Protein AF-A0A2G9T5Y2-F1 (afdb_monomer)

Organism: Teladorsagia circumcincta (NCBI:txid45464)

Nearest PDB structures (foldseek):
  6ofb-assembly1_A  TM=9.696E-01  e=7.453E-04  Homo sapiens
  8rro-assembly7_g  TM=5.140E-01  e=5.574E+00  Homo sapiens

pLDDT: mean 90.15, std 10.56, range [44.56, 98.12]

Sequence (69 aa):
IGGVYLFSNHRGCDGDRIYYDGSSSIAQNGKLYAQIHQFDIEDTCVATAVLDLNETILYRGKNSSNRYE

Structure (mmCIF, N/CA/C/O backbone):
data_AF-A0A2G9T5Y2-F1
#
_entry.id   AF-A0A2G9T5Y2-F1
#
loop_
_atom_site.group_PDB
_atom_site.id
_atom_site.type_symbol
_atom_site.label_atom_id
_atom_site.label_alt_id
_atom_site.label_comp_id
_atom_site.label_asym_id
_atom_site.label_entity_id
_atom_site.label_seq_id
_atom_site.pdbx_PDB_ins_code
_atom_site.Cartn_x
_atom_site.Cartn_y
_atom_site.Cartn_z
_atom_site.occupancy
_atom_site.B_iso_or_equiv
_atom_site.auth_seq_id
_atom_site.auth_comp_id
_atom_site.auth_asym_id
_atom_site.auth_atom_id
_atom_site.pdbx_PDB_model_num
ATOM 1 N N . ILE A 1 1 ? -5.918 10.081 18.661 1.00 74.38 1 ILE A N 1
ATOM 2 C CA . ILE A 1 1 ? -6.731 9.970 17.419 1.00 74.38 1 ILE A CA 1
ATOM 3 C C . ILE A 1 1 ? -6.271 8.722 16.672 1.00 74.38 1 ILE A C 1
ATOM 5 O O . ILE A 1 1 ? -5.070 8.521 16.572 1.00 74.38 1 ILE A O 1
ATOM 9 N N . GLY A 1 2 ? -7.196 7.862 16.236 1.00 89.25 2 GLY A N 1
ATOM 10 C CA . GLY A 1 2 ? -6.904 6.688 15.396 1.00 89.25 2 GLY A CA 1
ATOM 11 C C . GLY A 1 2 ? -7.400 6.878 13.969 1.00 89.25 2 GLY A C 1
ATOM 12 O O . GLY A 1 2 ? -8.261 7.725 13.718 1.00 89.25 2 GLY A O 1
ATOM 13 N N . GLY A 1 3 ? -6.895 6.091 13.034 1.00 94.50 3 GLY A N 1
ATOM 14 C CA . GLY A 1 3 ? -7.248 6.185 11.623 1.00 94.50 3 GLY A CA 1
ATOM 15 C C . GLY A 1 3 ? -6.525 5.143 10.790 1.00 94.50 3 GLY A C 1
ATOM 16 O O . GLY A 1 3 ? -5.570 4.526 11.259 1.00 94.50 3 GLY A O 1
ATOM 17 N N . VAL A 1 4 ? -6.997 4.978 9.560 1.00 96.50 4 VAL A N 1
ATOM 18 C CA . VAL A 1 4 ? -6.271 4.269 8.508 1.00 96.50 4 VAL A CA 1
ATOM 19 C C . VAL A 1 4 ? -5.410 5.290 7.770 1.00 96.50 4 VAL A C 1
ATOM 21 O O . VAL A 1 4 ? -5.871 6.394 7.478 1.00 96.50 4 VAL A O 1
ATOM 24 N N . TYR A 1 5 ? -4.166 4.927 7.496 1.00 96.38 5 TYR A N 1
ATOM 25 C CA . TYR A 1 5 ? -3.198 5.721 6.762 1.00 96.38 5 TYR A CA 1
ATOM 26 C C . TYR A 1 5 ? -2.700 4.918 5.564 1.00 96.38 5 TYR A C 1
ATOM 28 O O . TYR A 1 5 ? -2.274 3.771 5.710 1.00 96.38 5 TYR A O 1
ATOM 36 N N . LEU A 1 6 ? -2.784 5.530 4.386 1.00 96.50 6 LEU A N 1
ATOM 37 C CA . LEU A 1 6 ? -2.246 4.993 3.146 1.00 96.50 6 LEU A CA 1
ATOM 38 C C . LEU A 1 6 ? -1.163 5.949 2.668 1.00 96.50 6 LEU A C 1
ATOM 40 O O . LEU A 1 6 ? -1.405 7.149 2.535 1.00 96.50 6 LEU A O 1
ATOM 44 N N . PHE A 1 7 ? 0.009 5.398 2.395 1.00 96.19 7 PHE A N 1
ATOM 45 C CA . PHE A 1 7 ? 1.130 6.118 1.825 1.00 96.19 7 PHE A CA 1
ATOM 46 C C . PHE A 1 7 ? 1.567 5.427 0.542 1.00 96.19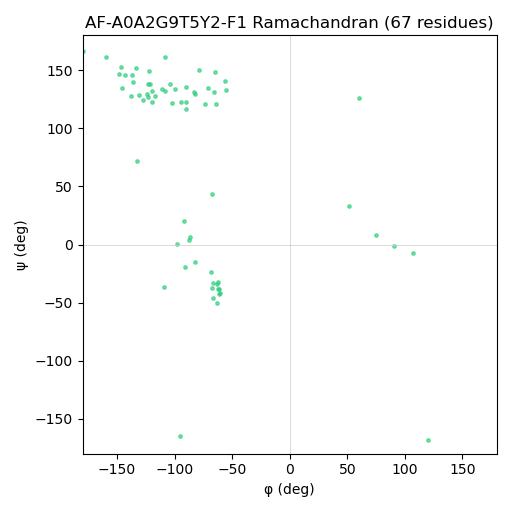 7 PHE A C 1
ATOM 48 O O . PHE A 1 7 ? 1.783 4.215 0.529 1.00 96.19 7 PHE A O 1
ATOM 55 N N . SER A 1 8 ? 1.703 6.211 -0.522 1.00 94.88 8 SER A N 1
ATOM 56 C CA . SER A 1 8 ? 2.243 5.757 -1.797 1.00 94.88 8 SER A CA 1
ATOM 57 C C . SER A 1 8 ? 3.487 6.569 -2.111 1.00 94.88 8 SER A C 1
ATOM 59 O O . SER A 1 8 ? 3.463 7.797 -2.002 1.00 94.88 8 SER A O 1
ATOM 61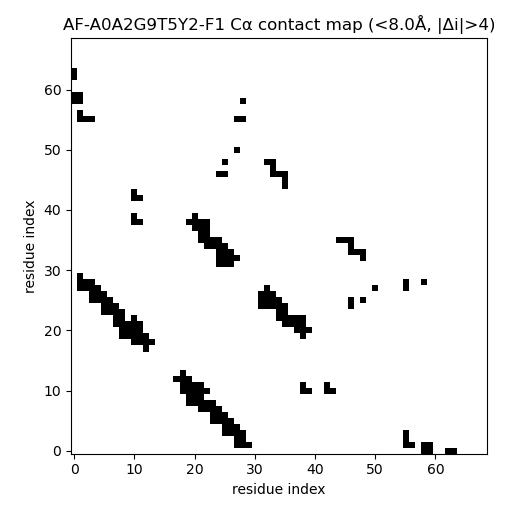 N N . ASN A 1 9 ? 4.556 5.878 -2.487 1.00 92.88 9 ASN A N 1
ATOM 62 C CA . ASN A 1 9 ? 5.786 6.482 -2.963 1.00 92.88 9 ASN A CA 1
ATOM 63 C C . ASN A 1 9 ? 6.109 5.974 -4.366 1.00 92.88 9 ASN A C 1
ATOM 65 O O . ASN A 1 9 ? 5.819 4.826 -4.709 1.00 92.88 9 ASN A O 1
ATOM 69 N N . HIS A 1 10 ? 6.756 6.825 -5.155 1.00 91.88 10 HIS A N 1
ATOM 70 C CA . HIS A 1 10 ? 7.350 6.400 -6.411 1.00 91.88 10 HIS A CA 1
ATOM 71 C C . HIS A 1 10 ? 8.491 5.403 -6.142 1.00 91.88 10 HIS A C 1
ATOM 73 O O . HIS A 1 10 ? 9.154 5.480 -5.105 1.00 91.88 10 HIS A O 1
ATOM 79 N N . ARG A 1 11 ? 8.709 4.461 -7.065 1.00 92.50 11 ARG A N 1
ATOM 80 C CA . ARG A 1 11 ? 9.831 3.519 -7.034 1.00 92.50 11 ARG A CA 1
ATOM 81 C C . ARG A 1 11 ? 10.554 3.580 -8.369 1.00 92.50 11 ARG A C 1
ATOM 83 O O . ARG A 1 11 ? 9.915 3.371 -9.394 1.00 92.50 11 ARG A O 1
ATOM 90 N N . GLY A 1 12 ? 11.855 3.850 -8.345 1.00 91.69 12 GLY A N 1
ATOM 91 C CA . GLY A 1 12 ? 12.662 3.990 -9.557 1.00 91.69 12 GLY A CA 1
ATOM 92 C C . GLY A 1 12 ? 13.309 5.363 -9.696 1.00 91.69 12 GLY A C 1
ATOM 93 O O . GLY A 1 12 ? 13.340 6.147 -8.749 1.00 91.69 12 GLY A O 1
ATOM 94 N N . CYS A 1 13 ? 13.846 5.638 -10.882 1.00 89.62 13 CYS A N 1
ATOM 95 C CA . CYS A 1 13 ? 14.398 6.941 -11.244 1.00 89.62 13 CYS A CA 1
ATOM 96 C C . CYS A 1 13 ? 13.423 7.672 -12.166 1.00 89.62 13 CYS A C 1
ATOM 98 O O . CYS A 1 13 ? 12.926 7.093 -13.130 1.00 89.62 13 CYS A O 1
ATOM 100 N N . ASP A 1 14 ? 13.236 8.965 -11.936 1.00 87.62 14 ASP A N 1
ATOM 101 C CA . ASP A 1 14 ? 12.469 9.864 -12.805 1.00 87.62 14 ASP A CA 1
ATOM 102 C C . ASP A 1 14 ? 13.313 10.484 -13.938 1.00 87.62 14 ASP A C 1
ATOM 104 O O . ASP A 1 14 ? 12.814 11.284 -14.726 1.00 87.62 14 ASP A O 1
ATOM 108 N N . GLY A 1 15 ? 14.583 10.082 -14.052 1.00 88.31 15 GLY A N 1
ATOM 109 C CA . GLY A 1 15 ? 15.540 10.591 -15.039 1.00 88.31 15 GLY A CA 1
ATOM 110 C C . GLY A 1 15 ? 16.613 11.508 -14.447 1.00 88.31 15 GLY A C 1
ATOM 111 O O . GLY A 1 15 ? 17.580 11.820 -15.143 1.00 88.31 15 GLY A O 1
ATOM 112 N N . ASP A 1 16 ? 16.491 11.873 -13.169 1.00 90.00 16 ASP A N 1
ATOM 113 C CA . ASP A 1 16 ? 17.505 12.624 -12.433 1.00 90.00 16 ASP A CA 1
ATOM 114 C C . ASP A 1 16 ? 18.441 11.698 -11.625 1.00 90.00 16 ASP A C 1
ATOM 116 O O . ASP A 1 16 ? 18.556 10.493 -11.856 1.00 90.00 16 ASP A O 1
ATOM 120 N N . ARG A 1 17 ? 19.197 12.277 -10.685 1.00 93.75 17 ARG A N 1
ATOM 121 C CA . ARG A 1 17 ? 20.199 11.577 -9.860 1.00 93.75 17 ARG A CA 1
ATOM 122 C C . ARG A 1 17 ? 19.621 10.931 -8.595 1.00 93.75 17 ARG A C 1
ATOM 124 O O . ARG A 1 17 ? 20.396 10.474 -7.756 1.00 93.75 17 ARG A O 1
ATOM 131 N N . ILE A 1 18 ? 18.300 10.942 -8.421 1.00 92.12 18 ILE A N 1
ATOM 132 C CA . ILE A 1 18 ? 17.616 10.411 -7.236 1.00 92.12 18 ILE A CA 1
ATOM 133 C C . ILE A 1 18 ? 16.895 9.120 -7.619 1.00 92.12 18 ILE A C 1
ATOM 135 O O . ILE A 1 18 ? 16.170 9.073 -8.607 1.00 92.12 18 ILE A O 1
ATOM 139 N N . TYR A 1 19 ? 17.086 8.081 -6.807 1.00 92.19 19 TYR A N 1
ATOM 140 C CA . TYR A 1 19 ? 16.291 6.861 -6.873 1.00 92.19 19 TYR A CA 1
ATOM 141 C C . TYR A 1 19 ? 15.271 6.881 -5.734 1.00 92.19 19 TYR A C 1
ATOM 143 O O . TYR A 1 19 ? 15.640 6.961 -4.559 1.00 92.19 19 TYR A O 1
ATOM 151 N N . TYR A 1 20 ? 13.993 6.797 -6.081 1.00 93.81 20 TYR A N 1
ATOM 152 C CA . TYR A 1 20 ? 12.893 6.723 -5.131 1.00 93.81 20 TYR A CA 1
ATOM 153 C C . TYR A 1 20 ? 12.706 5.283 -4.668 1.00 93.81 20 TYR A C 1
ATOM 155 O O . TYR A 1 20 ? 12.662 4.351 -5.467 1.00 93.81 20 TYR A O 1
ATOM 163 N N . ASP A 1 21 ? 12.602 5.090 -3.362 1.00 94.00 21 ASP A N 1
ATOM 164 C CA . ASP A 1 21 ? 12.742 3.779 -2.738 1.00 94.00 21 ASP A CA 1
ATOM 165 C C . ASP A 1 21 ? 11.470 2.913 -2.775 1.00 94.00 21 ASP A C 1
ATOM 167 O O . ASP A 1 21 ? 11.555 1.703 -2.581 1.00 94.00 21 ASP A O 1
ATOM 171 N N . GLY A 1 22 ? 10.301 3.497 -3.065 1.00 92.75 22 GLY A N 1
ATOM 172 C CA . GLY A 1 22 ? 9.058 2.757 -3.290 1.00 92.75 22 GLY A CA 1
ATOM 173 C C . GLY A 1 22 ? 8.356 2.188 -2.060 1.00 92.75 22 GLY A C 1
ATOM 174 O O . GLY A 1 22 ? 7.381 1.458 -2.240 1.00 92.75 22 GLY A O 1
ATOM 175 N N . SER A 1 23 ? 8.796 2.527 -0.841 1.00 94.50 23 SER A N 1
ATOM 176 C CA . SER A 1 23 ? 8.343 1.983 0.461 1.00 94.50 23 SER A CA 1
ATOM 177 C C . SER A 1 23 ? 6.894 2.344 0.862 1.00 94.50 23 SER A C 1
ATOM 179 O O . SER A 1 23 ? 6.609 2.711 2.007 1.00 94.50 23 SER A O 1
ATOM 181 N N . SER A 1 24 ? 5.960 2.258 -0.083 1.00 96.62 24 SER A N 1
ATOM 182 C CA . SER A 1 24 ? 4.525 2.478 0.091 1.00 96.62 24 SER A CA 1
ATOM 183 C C . SER A 1 24 ? 3.968 1.561 1.174 1.00 96.62 24 SER A C 1
ATOM 185 O O . SER A 1 24 ? 4.364 0.397 1.278 1.00 96.62 24 SER A O 1
ATOM 187 N N . SER A 1 25 ? 3.048 2.071 1.990 1.00 97.38 25 SER A N 1
ATOM 188 C CA . SER A 1 25 ? 2.567 1.362 3.175 1.00 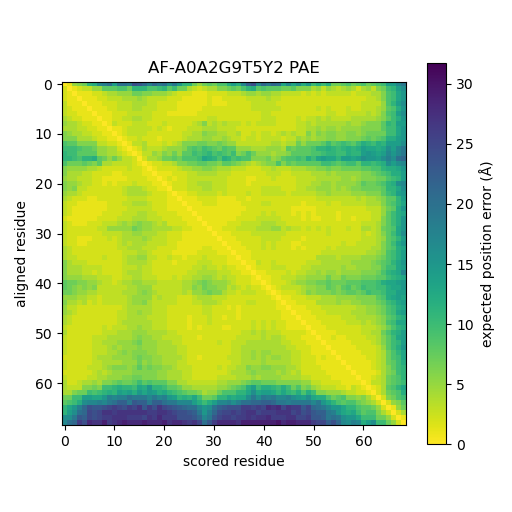97.38 25 SER A CA 1
ATOM 189 C C . SER A 1 25 ? 1.100 1.620 3.500 1.00 97.38 25 SER A C 1
ATOM 191 O O . SER A 1 25 ? 0.528 2.668 3.193 1.00 97.38 25 SER A O 1
ATOM 193 N N . ILE A 1 26 ? 0.496 0.630 4.157 1.00 98.12 26 ILE A N 1
ATOM 194 C CA . ILE A 1 26 ? -0.854 0.677 4.714 1.00 98.12 26 ILE A CA 1
ATOM 195 C C . ILE A 1 26 ? -0.733 0.449 6.218 1.00 98.12 26 ILE A C 1
ATOM 197 O O . ILE A 1 26 ? -0.217 -0.583 6.655 1.00 98.12 26 ILE A O 1
ATOM 201 N N . ALA A 1 27 ? -1.232 1.390 7.013 1.00 97.38 27 ALA A N 1
ATOM 202 C CA . ALA A 1 27 ? -1.229 1.313 8.467 1.00 97.38 27 ALA A CA 1
ATOM 203 C C . ALA A 1 27 ? -2.599 1.680 9.052 1.00 97.38 27 ALA A C 1
ATOM 205 O O . ALA A 1 27 ? -3.340 2.477 8.483 1.00 97.38 27 ALA A O 1
ATOM 206 N N . GLN A 1 28 ? -2.934 1.136 10.218 1.00 97.56 28 GLN A N 1
ATOM 207 C CA . GLN A 1 28 ? -4.145 1.481 10.960 1.00 97.56 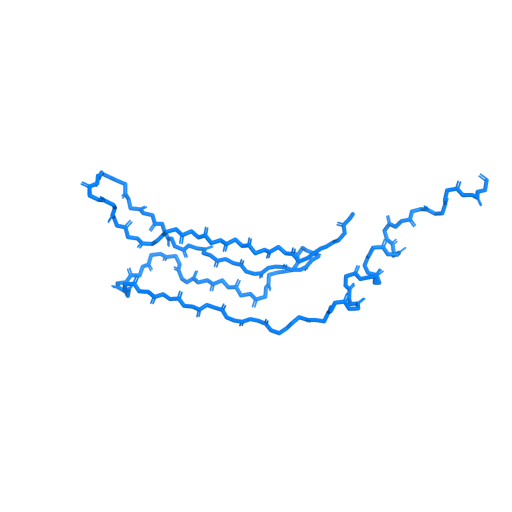28 GLN A CA 1
ATOM 208 C C . GLN A 1 28 ? -3.814 1.607 12.447 1.00 97.56 28 GLN A C 1
ATOM 210 O O . GLN A 1 28 ? -3.210 0.719 13.040 1.00 97.56 28 GLN A O 1
ATOM 215 N N . ASN A 1 29 ? -4.198 2.735 13.053 1.00 95.12 29 ASN A N 1
ATOM 216 C CA . ASN A 1 29 ? -4.036 3.019 14.486 1.00 95.12 29 ASN A CA 1
ATOM 217 C C . ASN A 1 29 ? -2.601 2.795 15.031 1.00 95.12 29 ASN A C 1
ATOM 219 O O . ASN A 1 29 ? -2.435 2.404 16.181 1.00 95.12 29 ASN A O 1
ATOM 223 N N . GLY A 1 30 ? -1.567 3.036 14.215 1.00 93.00 30 GLY A N 1
ATOM 224 C CA . GLY A 1 30 ? -0.157 2.846 14.593 1.00 93.00 30 GLY A CA 1
ATOM 225 C C . GLY A 1 30 ? 0.415 1.453 14.302 1.00 93.00 30 GLY A C 1
ATOM 226 O O . GLY A 1 30 ? 1.602 1.232 14.520 1.00 93.00 30 GLY A O 1
ATOM 227 N N . LYS A 1 31 ? -0.390 0.528 13.771 1.00 95.50 31 LYS A N 1
ATOM 228 C CA . LYS A 1 31 ? 0.054 -0.792 13.313 1.00 95.50 31 LYS A CA 1
ATOM 229 C C . LYS A 1 31 ? 0.230 -0.805 11.795 1.00 95.50 31 LYS A C 1
ATOM 231 O O . LYS A 1 31 ? -0.650 -0.343 11.073 1.00 95.50 31 LYS A O 1
ATOM 236 N N . LEU A 1 32 ? 1.344 -1.357 11.319 1.00 96.56 32 LEU A N 1
ATOM 237 C CA . LEU A 1 32 ? 1.625 -1.579 9.899 1.00 96.56 32 LEU A CA 1
ATOM 238 C C . LEU A 1 32 ? 0.949 -2.878 9.429 1.00 96.56 32 LEU A C 1
ATOM 240 O O . LEU A 1 32 ? 1.098 -3.914 10.074 1.00 96.56 32 LEU A O 1
ATOM 244 N N . TYR A 1 33 ? 0.204 -2.817 8.325 1.00 97.44 33 TYR A N 1
ATOM 245 C CA . TYR A 1 33 ? -0.515 -3.964 7.751 1.00 97.44 33 TYR A CA 1
ATOM 246 C C . TYR A 1 33 ? 0.113 -4.448 6.452 1.00 97.44 33 TYR A C 1
ATOM 248 O O . TYR A 1 33 ? 0.140 -5.648 6.201 1.00 97.44 33 TYR A O 1
ATOM 256 N N . ALA A 1 34 ? 0.621 -3.529 5.636 1.00 97.25 34 ALA A N 1
ATOM 257 C CA . ALA A 1 34 ? 1.356 -3.877 4.435 1.00 97.25 34 ALA A CA 1
ATOM 258 C C . ALA A 1 34 ? 2.420 -2.822 4.143 1.00 97.25 34 ALA A C 1
ATOM 260 O O . ALA A 1 34 ? 2.213 -1.636 4.405 1.00 97.25 34 ALA A O 1
ATOM 261 N N . GLN A 1 35 ? 3.541 -3.263 3.586 1.00 96.56 35 GLN A N 1
ATOM 262 C CA . GLN A 1 35 ? 4.603 -2.404 3.088 1.00 96.56 35 GLN A CA 1
ATOM 263 C C . GLN A 1 35 ? 5.232 -3.064 1.865 1.00 96.56 35 GLN A C 1
ATOM 265 O O . GLN A 1 35 ? 5.486 -4.268 1.875 1.00 96.56 35 GLN A O 1
ATOM 270 N N . ILE A 1 36 ? 5.446 -2.279 0.816 1.00 96.00 36 ILE A N 1
ATOM 271 C CA . ILE A 1 36 ? 6.159 -2.715 -0.385 1.00 96.00 36 ILE A CA 1
ATOM 272 C C . ILE A 1 36 ? 7.667 -2.683 -0.116 1.00 96.00 36 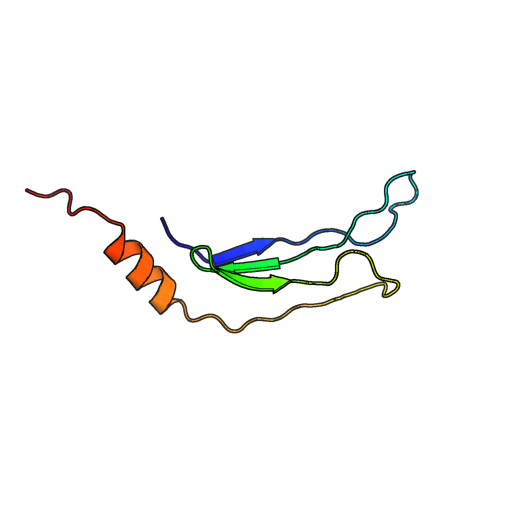ILE A C 1
ATOM 274 O O . ILE A 1 36 ? 8.145 -1.874 0.680 1.00 96.00 36 ILE A O 1
ATOM 278 N N . HIS A 1 37 ? 8.413 -3.570 -0.776 1.00 93.75 37 HIS A N 1
ATOM 279 C CA . HIS A 1 37 ? 9.865 -3.634 -0.661 1.00 93.75 37 HIS A CA 1
ATOM 280 C C . HIS A 1 37 ? 10.536 -2.301 -0.993 1.00 93.75 37 HIS A C 1
ATOM 282 O O . HIS A 1 37 ? 10.250 -1.680 -2.020 1.00 93.75 37 HIS A O 1
ATOM 288 N N . GLN A 1 38 ? 11.464 -1.917 -0.115 1.00 93.62 38 GLN A N 1
ATOM 289 C CA . GLN A 1 38 ? 12.369 -0.810 -0.349 1.00 93.62 38 GLN A CA 1
ATOM 290 C C . GLN A 1 38 ? 13.421 -1.231 -1.373 1.00 93.62 38 GLN A C 1
ATOM 292 O O . GLN A 1 38 ? 14.178 -2.162 -1.099 1.00 93.62 38 GLN A O 1
ATOM 297 N N . PHE A 1 39 ? 13.491 -0.502 -2.487 1.00 91.38 39 PHE A N 1
ATOM 298 C CA . PHE A 1 39 ? 14.321 -0.818 -3.653 1.00 91.38 39 PHE A CA 1
ATOM 299 C C . PHE A 1 39 ? 13.966 -2.171 -4.280 1.00 91.38 39 PHE A C 1
ATOM 301 O O . PHE A 1 39 ? 13.949 -3.217 -3.639 1.00 91.38 39 PHE A O 1
ATOM 308 N N . ASP A 1 40 ? 13.683 -2.155 -5.572 1.00 92.00 40 ASP A N 1
ATOM 309 C CA . ASP A 1 40 ? 13.311 -3.357 -6.304 1.00 92.00 40 ASP A CA 1
ATOM 310 C C . ASP A 1 40 ? 13.539 -3.117 -7.795 1.00 92.00 40 ASP A C 1
ATOM 312 O O . ASP A 1 40 ? 13.642 -1.971 -8.240 1.00 92.00 40 ASP A O 1
ATOM 316 N N . ILE A 1 41 ? 13.625 -4.196 -8.559 1.00 89.81 41 ILE A N 1
ATOM 317 C CA . ILE A 1 41 ? 13.823 -4.145 -10.011 1.00 89.81 41 ILE A CA 1
ATOM 318 C C . ILE A 1 41 ? 12.470 -4.124 -10.733 1.00 89.81 41 ILE A C 1
ATOM 320 O O . ILE A 1 41 ? 12.390 -3.695 -11.877 1.00 89.81 41 ILE A O 1
ATOM 324 N N . GLU A 1 42 ? 11.401 -4.549 -10.058 1.00 91.06 42 GLU A N 1
ATOM 325 C CA . GLU A 1 42 ? 10.052 -4.535 -10.612 1.00 91.06 42 GLU A CA 1
ATOM 326 C C . GLU A 1 42 ? 9.552 -3.101 -10.859 1.00 91.06 42 GLU A C 1
ATOM 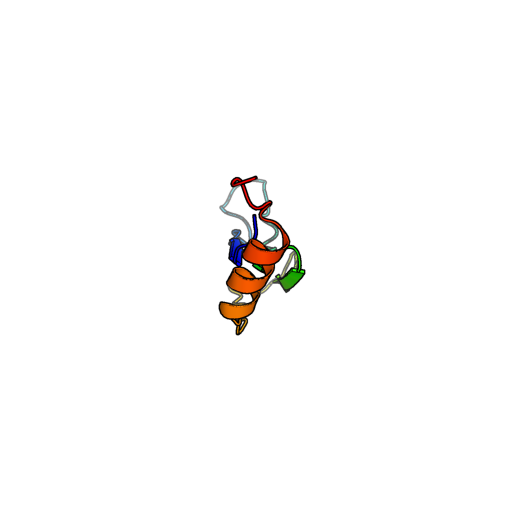328 O O . GLU A 1 42 ? 9.563 -2.251 -9.962 1.00 91.06 42 GLU A O 1
ATOM 333 N N . ASP A 1 43 ? 9.018 -2.846 -12.053 1.00 85.88 43 ASP A N 1
ATOM 334 C CA . ASP A 1 43 ? 8.522 -1.518 -12.440 1.00 85.88 43 ASP A CA 1
ATOM 335 C C . ASP A 1 43 ? 7.294 -1.088 -11.624 1.00 85.88 43 ASP A C 1
ATOM 337 O O . ASP A 1 43 ? 7.097 0.091 -11.332 1.00 85.88 43 ASP A O 1
ATOM 341 N N . THR A 1 44 ? 6.448 -2.043 -11.229 1.00 89.88 44 THR A N 1
ATOM 342 C CA . THR A 1 44 ? 5.235 -1.770 -10.449 1.00 89.88 44 THR A CA 1
ATOM 343 C C . THR A 1 44 ? 5.061 -2.787 -9.333 1.00 89.88 44 THR A C 1
ATOM 345 O O . THR A 1 44 ? 5.399 -3.959 -9.472 1.00 89.88 44 THR A O 1
ATOM 348 N N . CYS A 1 45 ? 4.522 -2.340 -8.202 1.00 92.25 45 CYS A N 1
ATOM 349 C CA . CYS A 1 45 ? 4.159 -3.217 -7.098 1.00 92.25 45 CYS A CA 1
ATOM 350 C C . CYS A 1 45 ? 2.873 -2.716 -6.445 1.00 92.25 45 CYS A C 1
ATOM 352 O O . CYS A 1 45 ? 2.621 -1.512 -6.374 1.00 92.25 45 CYS A O 1
ATOM 354 N N . VAL A 1 46 ? 2.056 -3.654 -5.972 1.00 94.50 46 VAL A N 1
ATOM 355 C CA . VAL A 1 46 ? 0.780 -3.374 -5.319 1.00 94.50 46 VAL A CA 1
ATOM 356 C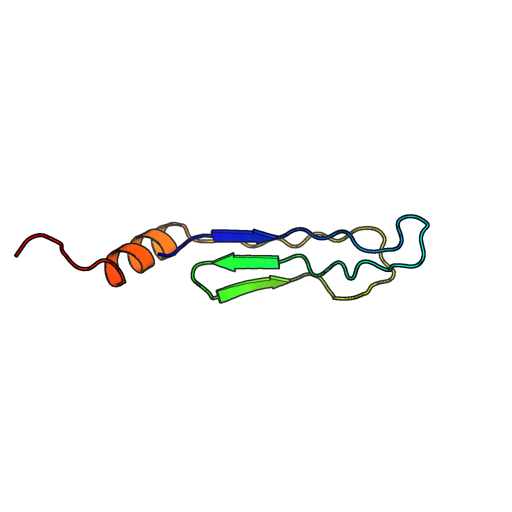 C . VAL A 1 46 ? 0.725 -4.152 -4.016 1.00 94.50 46 VAL A C 1
ATOM 358 O O . VAL A 1 46 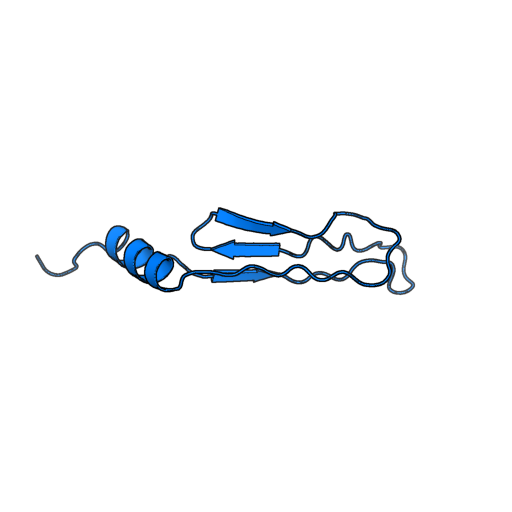? 0.918 -5.365 -3.995 1.00 94.50 46 VAL A O 1
ATOM 361 N N . ALA A 1 47 ? 0.416 -3.448 -2.933 1.00 95.25 47 ALA A N 1
ATOM 362 C CA . ALA A 1 47 ? 0.124 -4.044 -1.642 1.00 95.25 47 ALA A CA 1
ATOM 363 C C . ALA A 1 47 ? -1.358 -3.853 -1.311 1.00 95.25 47 ALA A C 1
ATOM 365 O O . ALA A 1 47 ? -1.900 -2.756 -1.443 1.00 95.25 47 ALA A O 1
ATOM 366 N N . THR A 1 48 ? -2.009 -4.920 -0.853 1.00 96.75 48 THR A N 1
ATOM 367 C CA . THR A 1 48 ? -3.418 -4.906 -0.443 1.00 96.75 48 THR A CA 1
ATOM 368 C C . THR A 1 48 ? -3.547 -5.377 0.995 1.00 96.75 48 THR A C 1
ATOM 370 O O . THR A 1 48 ? -2.928 -6.367 1.378 1.00 96.75 48 THR A O 1
ATOM 373 N N . ALA A 1 49 ? -4.396 -4.715 1.776 1.00 96.88 49 ALA A N 1
ATOM 374 C CA . ALA A 1 49 ? -4.745 -5.140 3.124 1.00 96.88 49 ALA A CA 1
ATOM 375 C C . ALA A 1 49 ? -6.256 -5.019 3.334 1.00 96.88 49 ALA A C 1
ATOM 377 O O . ALA A 1 49 ? -6.873 -4.044 2.904 1.00 96.88 49 ALA A O 1
ATOM 378 N N . VAL A 1 50 ? -6.841 -6.004 4.015 1.00 96.88 50 VAL A N 1
ATOM 379 C CA . VAL A 1 50 ? -8.230 -5.951 4.480 1.00 96.88 50 VAL A CA 1
ATOM 380 C C . VAL A 1 50 ? -8.214 -5.433 5.912 1.00 96.88 50 VAL A C 1
ATOM 382 O O . VAL A 1 50 ? -7.545 -6.007 6.770 1.00 96.88 50 VAL A O 1
ATOM 385 N N . LEU A 1 51 ? -8.922 -4.333 6.156 1.00 95.75 51 LEU A N 1
ATOM 386 C CA . LEU A 1 51 ? -8.934 -3.629 7.437 1.00 95.75 51 LEU A CA 1
ATOM 387 C C . LEU A 1 51 ? -10.358 -3.568 7.986 1.00 95.75 51 LEU A C 1
ATOM 389 O O . LEU A 1 51 ? -11.295 -3.277 7.241 1.00 95.75 51 LEU A O 1
ATOM 393 N N . ASP A 1 52 ? -10.512 -3.790 9.291 1.00 95.56 52 ASP A N 1
ATOM 394 C CA . ASP A 1 52 ? -11.787 -3.591 9.979 1.00 95.56 52 ASP A CA 1
ATOM 395 C C . ASP A 1 52 ? -11.883 -2.155 10.505 1.00 95.56 52 ASP A C 1
ATOM 397 O O . ASP A 1 52 ? -11.130 -1.726 11.382 1.00 95.56 52 ASP A O 1
ATOM 401 N N . LEU A 1 53 ? -12.846 -1.395 9.990 1.00 94.19 53 LEU A N 1
ATOM 402 C CA . LEU A 1 53 ? -13.070 -0.012 10.403 1.00 94.19 53 LEU A CA 1
ATOM 403 C C . LEU A 1 53 ? -13.600 0.099 11.840 1.00 94.19 53 LEU A C 1
ATOM 405 O O . LEU A 1 53 ? -13.372 1.126 12.492 1.00 94.19 53 LEU A O 1
ATOM 409 N N . ASN A 1 54 ? -14.242 -0.949 12.367 1.00 94.88 54 ASN A N 1
ATOM 410 C CA . ASN A 1 54 ? -14.707 -0.970 13.754 1.00 94.88 54 ASN A CA 1
ATOM 411 C C . ASN A 1 54 ? -13.537 -0.871 14.738 1.00 94.88 54 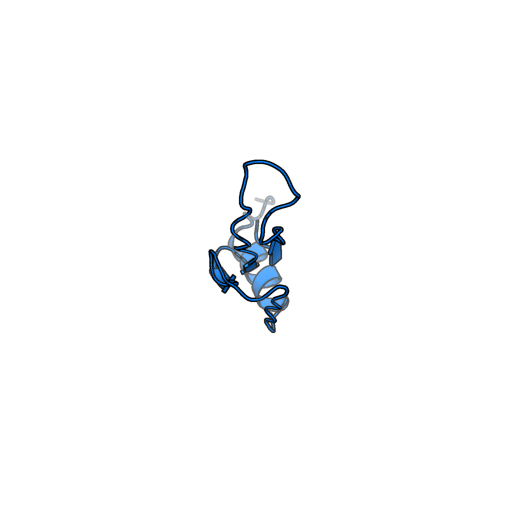ASN A C 1
ATOM 413 O O . ASN A 1 54 ? -13.664 -0.220 15.777 1.00 94.88 54 ASN A O 1
ATOM 417 N N . GLU A 1 55 ? -12.367 -1.414 14.388 1.00 93.06 55 GLU A N 1
ATOM 418 C CA . GLU A 1 55 ? -11.158 -1.302 15.206 1.00 93.06 55 GLU A CA 1
ATOM 419 C C . GLU A 1 55 ? -10.745 0.167 15.396 1.00 93.06 55 GLU A C 1
ATOM 421 O O . GLU A 1 55 ? -10.423 0.594 16.505 1.00 93.06 55 GLU A O 1
ATOM 426 N N . THR A 1 56 ? -10.827 0.990 14.345 1.00 92.88 56 THR A N 1
ATOM 427 C CA . THR A 1 56 ? -10.553 2.436 14.435 1.00 92.88 56 THR A CA 1
ATOM 428 C C . THR A 1 56 ? -11.590 3.179 15.268 1.00 92.88 56 THR A C 1
ATOM 430 O O . THR A 1 56 ? -11.217 4.089 16.014 1.00 92.88 56 THR A O 1
ATOM 433 N N . ILE A 1 57 ? -12.868 2.805 15.187 1.00 92.06 57 ILE A N 1
ATOM 434 C CA . ILE A 1 57 ? -13.924 3.404 16.016 1.00 92.06 57 ILE A CA 1
ATOM 435 C C . ILE A 1 57 ? -13.651 3.116 17.499 1.00 92.06 57 ILE A C 1
ATOM 437 O O . ILE A 1 57 ? -13.586 4.046 18.307 1.00 92.06 57 ILE A O 1
ATOM 441 N N . LEU A 1 58 ? -13.394 1.852 17.845 1.00 91.56 58 LEU A N 1
ATOM 442 C CA . LEU A 1 58 ? -13.061 1.436 19.210 1.00 91.56 58 LEU A CA 1
ATOM 443 C C . LEU A 1 58 ? -11.767 2.093 19.711 1.00 91.56 58 LEU A C 1
ATOM 445 O O . LEU A 1 58 ? -11.709 2.570 20.844 1.00 91.56 58 LEU A O 1
ATOM 449 N N . TYR A 1 59 ? -10.737 2.169 18.866 1.00 92.12 59 TYR A N 1
ATOM 450 C CA . TYR A 1 59 ? -9.469 2.818 19.202 1.00 92.12 59 TYR A CA 1
ATOM 451 C C . TYR A 1 59 ? -9.641 4.314 19.490 1.00 92.12 59 TYR A C 1
ATOM 453 O O . TYR A 1 59 ? -8.998 4.855 20.392 1.00 92.12 59 TYR A O 1
ATOM 461 N N . ARG A 1 60 ? -10.514 5.005 18.747 1.00 90.94 60 ARG A N 1
ATOM 462 C CA . ARG A 1 60 ? -10.850 6.410 19.015 1.00 90.94 60 ARG A CA 1
ATOM 463 C C . ARG A 1 60 ? -11.587 6.559 20.342 1.00 90.94 60 ARG A C 1
ATOM 465 O O . ARG A 1 60 ? -11.183 7.413 21.122 1.00 90.94 60 ARG A O 1
ATOM 472 N N . GLY A 1 61 ? -12.580 5.707 20.608 1.00 88.75 61 GLY A N 1
ATOM 473 C CA . GLY A 1 61 ? -13.349 5.725 21.858 1.00 88.75 61 GLY A CA 1
ATOM 474 C C . GLY A 1 61 ? -12.496 5.466 23.103 1.00 88.75 61 GLY A C 1
ATOM 475 O O . GLY A 1 61 ? -12.665 6.135 24.115 1.00 88.75 61 GLY A O 1
ATOM 476 N N . LYS A 1 62 ? -11.511 4.561 23.020 1.00 86.62 62 LYS A N 1
ATOM 477 C CA . LYS A 1 62 ? -10.546 4.320 24.112 1.00 86.62 62 LYS A CA 1
ATOM 478 C C . LYS A 1 62 ? -9.667 5.533 24.426 1.00 86.62 62 LYS A C 1
ATOM 480 O O . LYS A 1 62 ? -9.270 5.723 25.567 1.00 86.62 62 LYS A O 1
ATOM 485 N N . ASN A 1 63 ? -9.328 6.317 23.405 1.00 81.12 63 ASN A N 1
ATOM 486 C CA . ASN A 1 63 ? -8.396 7.439 23.511 1.00 81.12 63 ASN A CA 1
ATOM 487 C C . ASN A 1 63 ? -9.095 8.801 23.659 1.00 81.12 63 ASN A C 1
ATOM 489 O O . ASN A 1 63 ? -8.417 9.827 23.714 1.00 81.12 63 ASN A O 1
ATOM 493 N N . SER A 1 64 ? -10.429 8.842 23.678 1.00 77.56 64 SER A N 1
ATOM 494 C CA . SER A 1 64 ? -11.192 10.050 23.987 1.00 77.56 64 SER A CA 1
ATOM 495 C C . SER A 1 64 ? -11.451 10.124 25.488 1.00 77.56 64 SER A C 1
ATOM 497 O O . SER A 1 64 ? -12.080 9.227 26.043 1.00 77.56 64 SER A O 1
ATOM 499 N N . SER A 1 65 ? -11.015 11.203 26.141 1.00 66.50 65 SER A N 1
ATOM 500 C CA . SER A 1 65 ? -11.533 11.550 27.462 1.00 66.50 65 SER A CA 1
ATOM 501 C C . SER A 1 65 ? -12.972 12.046 27.318 1.00 66.50 65 SER A C 1
ATOM 503 O O . SER A 1 65 ? -13.282 12.839 26.425 1.00 66.50 65 SER A O 1
ATOM 505 N N . ASN A 1 66 ? -13.865 11.567 28.184 1.00 65.19 66 ASN A N 1
ATOM 506 C CA . ASN A 1 66 ? -15.210 12.114 28.280 1.00 65.19 66 ASN A CA 1
ATOM 507 C C . ASN A 1 66 ? -15.076 13.568 28.747 1.00 65.19 66 ASN A C 1
ATOM 509 O O . ASN A 1 66 ? -14.476 13.829 29.784 1.00 65.19 66 ASN A O 1
ATOM 513 N N . ARG A 1 67 ? -15.565 14.525 27.957 1.00 55.47 67 ARG A N 1
ATOM 514 C CA . ARG A 1 67 ? -15.409 15.963 28.240 1.00 55.47 67 ARG A CA 1
ATOM 515 C C . ARG A 1 67 ? -16.581 16.538 29.048 1.00 55.47 67 ARG A C 1
ATOM 517 O O . ARG A 1 67 ? -16.804 17.742 29.017 1.00 55.47 67 ARG A O 1
ATOM 524 N N . TYR A 1 68 ? -17.323 15.664 29.725 1.00 51.12 68 TYR A N 1
ATOM 525 C CA . TYR A 1 68 ? -18.508 15.981 30.514 1.00 51.12 68 TYR A CA 1
ATOM 526 C C . TYR A 1 68 ? -18.423 15.290 31.881 1.00 51.12 68 TYR A C 1
ATOM 528 O O . TYR A 1 68 ? -19.126 14.316 32.132 1.00 51.12 68 TYR A O 1
ATOM 536 N N . GLU A 1 69 ? -17.527 15.794 32.723 1.00 44.56 69 GLU A N 1
ATOM 537 C CA . GLU A 1 69 ? -17.699 15.886 34.179 1.00 44.56 69 GLU A CA 1
ATOM 538 C C . GLU A 1 69 ? -17.323 17.311 34.592 1.00 44.56 69 GLU A C 1
ATOM 540 O O . GLU A 1 69 ? -16.342 17.844 34.016 1.00 44.56 69 GLU A O 1
#

Foldseek 3Di:
DWDKDWAFWAAQDPPDPDGIQGFTFIDTRPHTFDTDGGHDPDNDDDDDDDDDVVVRVVSVVVPDDDPPD

Secondary structure (DSSP, 8-state):
---EEEE---EEE-SSS-EEE---EEEETTEEEEEPPSS-S-S---------HHHHHHHHHHHPPP---

Mean predicted aligned error: 5.41 Å

Solvent-accessible surface area (backbone atoms only — not comparable to full-atom values): 4488 Å² total; per-residue (Å²): 131,47,45,78,47,80,48,83,52,65,55,48,63,89,80,67,96,55,72,39,45,24,62,20,34,35,32,46,67,91,42,81,72,39,69,43,68,66,60,74,88,67,84,72,87,85,80,82,76,92,79,67,67,65,57,38,52,52,50,31,60,74,67,52,78,81,90,82,125

InterPro domains:
  IPR003694 NAD(+) synthetase [PTHR23090] (2-67)
  IPR036526 Carbon-nitrogen hydrolase superfamily [G3DSA:3.60.110.10] (1-62)
  IPR036526 Carbon-nitrogen hydrolase superfamily [SSF56317] (4-65)

Radius of gyration: 17.03 Å; Cα contacts (8 Å, |Δi|>4): 103; chains: 1; bounding box: 39×22×49 Å